Protein AF-A0A1M6SGR2-F1 (afdb_monomer_lite)

Radius of gyration: 16.55 Å; chains: 1; bounding box: 37×31×51 Å

pLDDT: mean 92.32, std 9.12, range [51.94, 98.75]

Structure (mmCIF, N/CA/C/O backbone):
data_AF-A0A1M6SGR2-F1
#
_entry.id   AF-A0A1M6SGR2-F1
#
loop_
_atom_site.group_PDB
_atom_site.id
_atom_site.type_symbol
_atom_site.label_atom_id
_atom_site.label_alt_id
_atom_site.label_comp_id
_atom_site.label_asym_id
_atom_site.label_entity_id
_atom_site.label_seq_id
_atom_site.pdbx_PDB_ins_code
_atom_site.Cartn_x
_atom_site.Cartn_y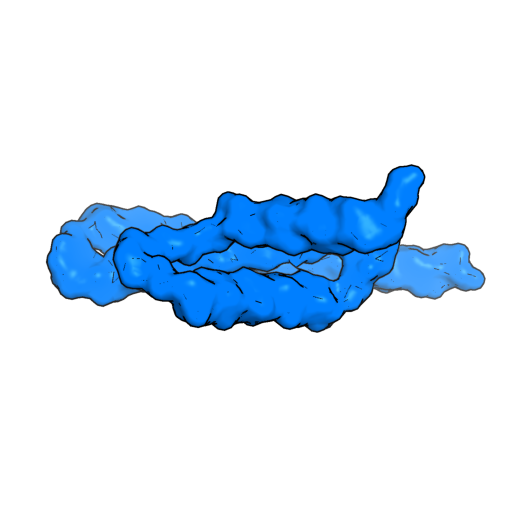
_atom_site.Cartn_z
_atom_site.occupancy
_atom_site.B_iso_or_equiv
_atom_site.auth_seq_id
_atom_site.auth_comp_id
_atom_site.auth_asym_id
_atom_site.auth_atom_id
_atom_site.pdbx_PDB_model_num
ATOM 1 N N . MET A 1 1 ? 22.097 -11.779 -11.465 1.00 61.62 1 MET A N 1
ATOM 2 C CA . MET A 1 1 ? 21.124 -11.894 -10.354 1.00 61.62 1 MET A CA 1
ATOM 3 C C . MET A 1 1 ? 19.925 -12.669 -10.888 1.00 61.62 1 MET A C 1
ATOM 5 O O . MET A 1 1 ? 19.512 -12.357 -11.994 1.00 61.62 1 MET A O 1
ATOM 9 N N . ASN A 1 2 ? 19.450 -13.715 -10.204 1.00 85.44 2 ASN A N 1
ATOM 10 C CA . ASN A 1 2 ? 18.372 -14.580 -10.715 1.00 85.44 2 ASN A CA 1
ATOM 11 C C . ASN A 1 2 ? 17.035 -13.809 -10.763 1.00 85.44 2 ASN A C 1
ATOM 13 O O . ASN A 1 2 ? 16.694 -13.125 -9.800 1.00 85.44 2 ASN A O 1
ATOM 17 N N . GLU A 1 3 ? 16.281 -13.931 -11.855 1.00 77.69 3 GLU A N 1
ATOM 18 C CA . GLU A 1 3 ? 14.952 -13.329 -12.039 1.00 77.69 3 GLU A CA 1
ATOM 19 C C . GLU A 1 3 ? 13.973 -13.733 -10.926 1.00 77.69 3 GLU A C 1
ATOM 21 O O . GLU A 1 3 ? 13.254 -12.890 -10.384 1.00 77.69 3 GLU A O 1
ATOM 26 N N . ALA A 1 4 ? 14.036 -14.992 -10.483 1.00 78.56 4 ALA A N 1
ATOM 27 C CA . ALA A 1 4 ? 13.261 -15.467 -9.342 1.00 78.56 4 ALA A CA 1
ATOM 28 C C . ALA A 1 4 ? 13.596 -14.687 -8.058 1.00 78.56 4 ALA A C 1
ATOM 30 O O . ALA A 1 4 ? 12.696 -14.299 -7.320 1.00 78.56 4 ALA A O 1
ATOM 31 N N . ALA A 1 5 ? 14.875 -14.373 -7.827 1.00 78.94 5 ALA A N 1
ATOM 32 C CA . ALA A 1 5 ? 15.306 -13.616 -6.652 1.00 78.94 5 ALA A CA 1
ATOM 33 C C . ALA A 1 5 ? 14.839 -12.150 -6.697 1.00 78.94 5 ALA A C 1
ATOM 35 O O . ALA A 1 5 ? 14.477 -11.592 -5.663 1.00 78.94 5 ALA A O 1
ATOM 36 N N . ILE A 1 6 ? 14.800 -11.535 -7.886 1.00 77.81 6 ILE A N 1
ATOM 37 C CA . ILE A 1 6 ? 14.248 -10.183 -8.081 1.00 77.81 6 ILE A CA 1
ATOM 38 C C . ILE A 1 6 ? 12.750 -10.173 -7.766 1.00 77.81 6 ILE A C 1
ATOM 40 O O . ILE A 1 6 ? 12.276 -9.301 -7.037 1.00 77.81 6 ILE A O 1
ATOM 44 N N . ARG A 1 7 ? 12.007 -11.167 -8.267 1.00 77.62 7 ARG A N 1
ATOM 45 C CA . ARG A 1 7 ? 10.568 -11.288 -8.013 1.00 77.62 7 ARG A CA 1
ATOM 46 C C . ARG A 1 7 ? 10.273 -11.496 -6.530 1.00 77.62 7 ARG A C 1
ATOM 48 O O . ARG A 1 7 ? 9.414 -10.805 -5.989 1.00 77.62 7 ARG A O 1
ATOM 55 N N . THR A 1 8 ? 11.009 -12.385 -5.865 1.00 83.50 8 THR A N 1
ATOM 56 C CA . THR A 1 8 ? 10.892 -12.607 -4.417 1.00 83.50 8 THR A CA 1
ATOM 57 C C . THR A 1 8 ? 11.183 -11.333 -3.630 1.00 83.50 8 THR A C 1
ATOM 59 O O . THR A 1 8 ? 10.438 -11.000 -2.714 1.00 83.50 8 THR A O 1
ATOM 62 N N . ARG A 1 9 ? 12.216 -10.575 -4.012 1.00 84.38 9 ARG A N 1
ATOM 63 C CA . ARG A 1 9 ? 12.549 -9.318 -3.336 1.00 84.38 9 ARG A CA 1
ATOM 64 C C . ARG A 1 9 ? 11.430 -8.281 -3.451 1.00 84.38 9 ARG A C 1
ATOM 66 O O . ARG A 1 9 ? 11.062 -7.701 -2.440 1.00 84.38 9 ARG A O 1
ATOM 73 N N . LYS A 1 10 ? 10.832 -8.121 -4.636 1.00 83.75 10 LYS A N 1
ATOM 74 C CA . LYS A 1 10 ? 9.676 -7.231 -4.848 1.00 83.75 10 LYS A CA 1
ATOM 75 C C . LYS A 1 10 ? 8.484 -7.602 -3.957 1.00 83.75 10 LYS A C 1
ATOM 77 O O . LYS A 1 10 ? 7.836 -6.728 -3.392 1.00 83.75 10 LYS A O 1
ATOM 82 N N . ILE A 1 11 ? 8.194 -8.899 -3.838 1.00 87.31 11 ILE A N 1
ATOM 83 C CA . ILE A 1 11 ? 7.110 -9.402 -2.981 1.00 87.31 11 ILE A CA 1
ATOM 84 C C . ILE A 1 11 ? 7.377 -9.049 -1.516 1.00 87.31 11 ILE A C 1
ATOM 86 O O . ILE A 1 11 ? 6.477 -8.556 -0.841 1.00 87.31 11 ILE A O 1
ATOM 90 N N . ASN A 1 12 ? 8.610 -9.250 -1.046 1.00 89.62 12 ASN A N 1
ATOM 91 C CA . ASN A 1 12 ? 8.994 -8.919 0.325 1.00 89.62 12 ASN A CA 1
ATOM 92 C C . ASN A 1 12 ? 8.888 -7.413 0.590 1.00 89.62 12 ASN A C 1
ATOM 94 O O . ASN A 1 12 ? 8.272 -7.018 1.572 1.00 89.62 12 ASN A O 1
ATOM 98 N N . GLU A 1 13 ? 9.402 -6.582 -0.321 1.00 89.69 13 GLU A N 1
ATOM 99 C CA . GLU A 1 13 ? 9.337 -5.119 -0.213 1.00 89.69 13 GLU A CA 1
ATOM 100 C C . GLU A 1 13 ? 7.888 -4.614 -0.129 1.00 89.69 13 GLU A C 1
ATOM 102 O O . GLU A 1 13 ? 7.592 -3.735 0.671 1.00 89.69 13 GLU A O 1
ATOM 107 N N . ILE A 1 14 ? 6.960 -5.183 -0.908 1.00 92.94 14 ILE A N 1
ATOM 108 C CA . ILE A 1 14 ? 5.531 -4.841 -0.812 1.00 92.94 14 ILE A CA 1
ATOM 109 C C . ILE A 1 14 ? 4.929 -5.365 0.496 1.00 92.94 14 ILE A C 1
ATOM 111 O O . ILE A 1 14 ? 4.171 -4.647 1.147 1.00 92.94 14 ILE A O 1
ATOM 115 N N . GLY A 1 15 ? 5.264 -6.594 0.895 1.00 92.31 15 GLY A N 1
ATOM 116 C CA . GLY A 1 15 ? 4.763 -7.215 2.120 1.00 92.31 15 GLY A CA 1
ATOM 117 C C . GLY A 1 15 ? 5.133 -6.441 3.387 1.00 92.31 15 GLY A C 1
ATOM 118 O O . GLY A 1 15 ? 4.288 -6.284 4.265 1.00 92.31 15 GLY A O 1
ATOM 119 N N . GLU A 1 16 ? 6.348 -5.892 3.452 1.00 91.75 16 GLU A N 1
ATOM 120 C CA . GLU A 1 16 ? 6.843 -5.068 4.567 1.00 91.75 16 GLU A CA 1
ATOM 121 C C . GLU A 1 16 ? 6.048 -3.765 4.771 1.00 91.75 16 GLU A C 1
ATOM 123 O O . GLU A 1 16 ? 6.068 -3.188 5.858 1.00 91.75 16 GLU A O 1
ATOM 128 N N . LEU A 1 17 ? 5.320 -3.302 3.750 1.00 91.50 17 LEU A N 1
ATOM 129 C CA . LEU A 1 17 ? 4.530 -2.066 3.796 1.00 91.50 17 LEU A CA 1
ATOM 130 C C . LEU A 1 17 ? 3.097 -2.297 4.292 1.00 91.50 17 LEU A C 1
ATOM 132 O O . LEU A 1 17 ? 2.375 -1.337 4.572 1.00 91.50 17 LEU A O 1
ATOM 136 N N . LEU A 1 18 ? 2.659 -3.554 4.380 1.00 93.19 18 LEU A N 1
ATOM 137 C CA . LEU A 1 18 ? 1.295 -3.895 4.756 1.00 93.19 18 LEU A CA 1
ATOM 138 C C . LEU A 1 18 ? 1.164 -3.976 6.271 1.00 93.19 18 LEU A C 1
ATOM 140 O O . LEU A 1 18 ? 1.894 -4.697 6.949 1.00 93.19 18 LEU A O 1
ATOM 144 N N . TRP A 1 19 ? 0.145 -3.310 6.809 1.00 92.19 19 TRP A N 1
ATOM 145 C CA . TRP A 1 19 ? -0.278 -3.616 8.165 1.00 92.19 19 TRP A CA 1
ATOM 146 C C . TRP A 1 19 ? -0.889 -5.023 8.216 1.00 92.19 19 TRP A C 1
ATOM 148 O O . TRP A 1 19 ? -1.878 -5.320 7.527 1.00 92.19 19 TRP A O 1
ATOM 158 N N . MET A 1 20 ? -0.312 -5.863 9.074 1.00 91.44 20 MET A N 1
ATOM 159 C CA . MET A 1 20 ? -0.805 -7.200 9.382 1.00 91.44 20 MET A CA 1
ATOM 160 C C . MET A 1 20 ? -1.443 -7.199 10.780 1.00 91.44 20 MET A C 1
ATOM 162 O O . MET A 1 20 ? -0.764 -6.864 11.753 1.00 91.44 20 MET A O 1
ATOM 166 N N . PRO A 1 21 ? -2.742 -7.534 10.901 1.00 88.12 21 PRO A N 1
ATOM 167 C CA . PRO A 1 21 ? -3.367 -7.772 12.192 1.00 88.12 21 PRO A CA 1
ATOM 168 C C . PRO A 1 21 ? -2.630 -8.844 12.991 1.00 88.12 21 PRO A C 1
ATOM 170 O O . PRO A 1 21 ? -2.200 -9.859 12.444 1.00 88.12 21 PRO A O 1
ATOM 173 N N . GLU A 1 22 ? -2.554 -8.639 14.301 1.00 89.25 22 GLU A N 1
ATOM 174 C CA . GLU A 1 22 ? -2.102 -9.674 15.222 1.00 89.25 22 GLU A CA 1
ATOM 175 C C . GLU A 1 22 ? -3.053 -10.879 15.172 1.00 89.25 22 GLU A C 1
ATOM 177 O O . GLU A 1 22 ? -4.273 -10.716 15.091 1.00 89.25 22 GLU A O 1
ATOM 182 N N . GLY A 1 23 ? -2.489 -12.088 15.190 1.00 90.44 23 GLY A N 1
ATOM 183 C CA . GLY A 1 23 ? -3.259 -13.332 15.132 1.00 90.44 23 GLY A CA 1
ATOM 184 C C . GLY A 1 23 ? -3.857 -13.658 13.761 1.00 90.44 23 GLY A C 1
ATOM 185 O O . GLY A 1 23 ? -4.638 -14.602 13.667 1.00 90.44 23 GLY A O 1
ATOM 186 N N . LEU A 1 24 ? -3.511 -12.910 12.706 1.00 92.19 24 LEU A N 1
ATOM 187 C CA . LEU A 1 24 ? -3.867 -13.292 11.342 1.00 92.19 24 LEU A CA 1
ATOM 188 C C . LEU A 1 24 ? -3.147 -14.596 10.972 1.00 92.19 24 LEU A C 1
ATOM 190 O O . LEU A 1 24 ? -1.936 -14.715 11.158 1.00 92.19 24 LEU A O 1
ATOM 194 N N . ASP A 1 25 ? -3.893 -15.569 10.460 1.00 94.81 25 ASP A N 1
ATOM 195 C CA . ASP A 1 25 ? -3.342 -16.844 10.020 1.00 94.81 25 ASP A CA 1
ATOM 196 C C . ASP A 1 25 ? -2.582 -16.718 8.689 1.00 94.81 25 ASP A C 1
ATOM 198 O O . ASP A 1 25 ? -2.624 -15.698 7.994 1.00 94.81 25 ASP A O 1
ATOM 202 N N . ASN A 1 26 ? -1.868 -17.783 8.318 1.00 92.88 26 ASN A N 1
ATOM 203 C CA . ASN A 1 26 ? -1.059 -17.799 7.098 1.00 92.88 26 ASN A CA 1
ATOM 204 C C . ASN A 1 26 ? -1.901 -17.544 5.838 1.00 92.88 26 ASN A C 1
ATOM 206 O O . ASN A 1 26 ? -1.439 -16.874 4.917 1.00 92.88 26 ASN A O 1
ATOM 210 N N . GLU A 1 27 ? -3.132 -18.057 5.787 1.00 94.31 27 GLU A N 1
ATOM 211 C CA . GLU A 1 27 ? -4.030 -17.841 4.653 1.00 94.31 27 GLU A CA 1
ATOM 212 C C . GLU A 1 27 ? -4.464 -16.375 4.560 1.00 94.31 27 GLU A C 1
ATOM 214 O O . GLU A 1 27 ? -4.337 -15.762 3.499 1.00 94.31 27 GLU A O 1
ATOM 219 N N . GLY A 1 28 ? -4.868 -15.763 5.673 1.00 93.38 28 GLY A N 1
ATOM 220 C CA . GLY A 1 28 ? -5.198 -14.346 5.733 1.00 93.38 28 GLY A CA 1
ATOM 221 C C . GLY A 1 28 ? -4.016 -13.450 5.360 1.00 93.38 28 GLY A C 1
ATOM 222 O O . GLY A 1 28 ? -4.193 -12.464 4.633 1.00 93.38 28 GLY A O 1
ATOM 223 N N . MET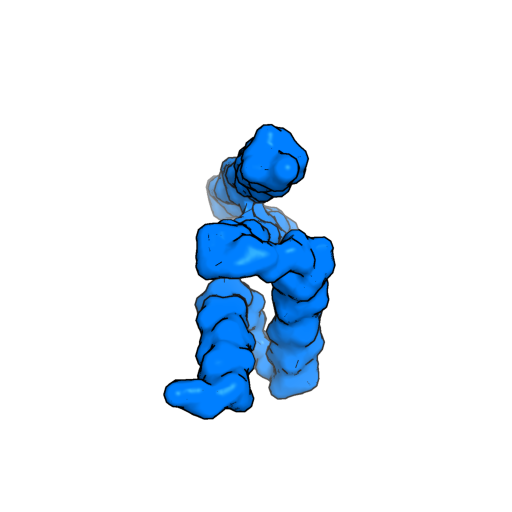 A 1 29 ? -2.804 -13.794 5.807 1.00 91.69 29 MET A N 1
ATOM 224 C CA . MET A 1 29 ? -1.574 -13.101 5.410 1.00 91.69 29 MET A CA 1
ATOM 225 C C . MET A 1 29 ? -1.336 -13.207 3.899 1.00 91.69 29 MET A C 1
ATOM 227 O O . MET A 1 29 ? -1.089 -12.189 3.246 1.00 91.69 29 MET A O 1
ATOM 231 N N . HIS A 1 30 ? -1.463 -14.409 3.327 1.00 92.38 30 HIS A N 1
ATOM 232 C CA . HIS A 1 30 ? -1.319 -14.626 1.888 1.00 92.38 30 HIS A CA 1
ATOM 233 C C . HIS A 1 30 ? -2.359 -13.848 1.081 1.00 92.38 30 HIS A C 1
ATOM 235 O O . HIS A 1 30 ? -1.992 -13.182 0.117 1.00 92.38 30 HIS A O 1
ATOM 241 N N . VAL A 1 31 ? -3.631 -13.858 1.488 1.00 93.88 31 VAL A N 1
ATOM 242 C CA . VAL A 1 31 ? -4.692 -13.099 0.809 1.00 93.88 31 VAL A CA 1
ATOM 243 C C . VAL A 1 31 ? -4.367 -11.607 0.799 1.00 93.88 31 VAL A C 1
ATOM 245 O O . VAL A 1 31 ? -4.483 -10.960 -0.241 1.00 93.88 31 VAL A O 1
ATOM 248 N N . ARG A 1 32 ? -3.913 -11.039 1.923 1.00 93.31 32 ARG A N 1
ATOM 249 C CA . ARG A 1 32 ? -3.517 -9.621 1.976 1.00 93.31 32 ARG A CA 1
ATOM 250 C C . ARG A 1 32 ? -2.361 -9.304 1.035 1.00 93.31 32 ARG A C 1
ATOM 252 O O . ARG A 1 32 ? -2.426 -8.294 0.336 1.00 93.31 32 ARG A O 1
ATOM 259 N N . LEU A 1 33 ? -1.341 -10.160 1.010 1.00 93.94 33 LEU A N 1
ATOM 260 C CA . LEU A 1 33 ? -0.175 -9.995 0.147 1.00 93.94 33 LEU A CA 1
ATOM 261 C C . LEU A 1 33 ? -0.547 -10.093 -1.337 1.00 93.94 33 LEU A C 1
ATOM 263 O O . LEU A 1 33 ? -0.152 -9.232 -2.117 1.00 93.94 33 LEU A O 1
ATOM 267 N N . VAL A 1 34 ? -1.352 -11.090 -1.717 1.00 94.62 34 VAL A N 1
ATOM 268 C CA . VAL A 1 34 ? -1.843 -11.258 -3.093 1.00 94.62 34 VAL A CA 1
ATOM 269 C C . VAL A 1 34 ? -2.618 -10.024 -3.537 1.00 94.62 34 VAL A C 1
ATOM 271 O O . VAL A 1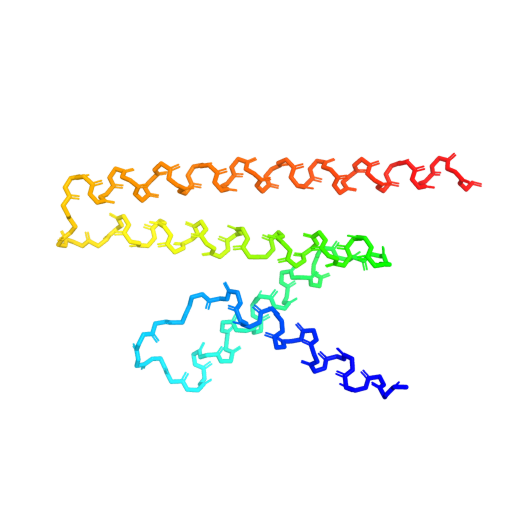 34 ? -2.331 -9.486 -4.594 1.00 94.62 34 VAL A O 1
ATOM 274 N N . ARG A 1 35 ? -3.511 -9.484 -2.701 1.00 95.81 35 ARG A N 1
ATOM 275 C CA . ARG A 1 35 ? -4.279 -8.278 -3.056 1.00 95.81 35 ARG A CA 1
ATOM 276 C C . ARG A 1 35 ? -3.399 -7.038 -3.237 1.00 95.81 35 ARG A C 1
ATOM 278 O O . ARG A 1 35 ? -3.705 -6.193 -4.076 1.00 95.81 35 ARG A O 1
ATOM 285 N N . ALA A 1 36 ? -2.307 -6.931 -2.483 1.00 96.44 36 ALA A N 1
ATOM 286 C CA . ALA A 1 36 ? -1.348 -5.842 -2.645 1.00 96.44 36 ALA A CA 1
ATOM 287 C C . ALA A 1 36 ? -0.532 -5.989 -3.936 1.00 96.44 36 ALA A C 1
ATOM 289 O O . ALA A 1 36 ? -0.253 -4.994 -4.607 1.00 96.44 36 ALA A O 1
ATOM 290 N N . LEU A 1 37 ? -0.184 -7.226 -4.301 1.00 95.44 37 LEU A N 1
ATOM 291 C CA . LEU A 1 37 ? 0.461 -7.544 -5.572 1.00 95.44 37 LEU A CA 1
ATOM 292 C C . LEU A 1 37 ? -0.480 -7.302 -6.754 1.00 95.44 37 LEU A C 1
ATOM 294 O O . LEU A 1 37 ? -0.050 -6.672 -7.711 1.00 95.44 37 LEU A O 1
ATOM 298 N N . ASP A 1 38 ? -1.753 -7.692 -6.660 1.00 96.31 38 ASP A N 1
ATOM 299 C CA . ASP A 1 38 ? -2.770 -7.400 -7.678 1.00 96.31 38 ASP A CA 1
ATOM 300 C C . ASP A 1 38 ? -2.873 -5.888 -7.917 1.00 96.31 38 ASP A C 1
ATOM 302 O O . ASP A 1 38 ? -2.900 -5.434 -9.059 1.00 96.31 38 ASP A O 1
ATOM 306 N N . LEU A 1 39 ? -2.883 -5.086 -6.842 1.00 96.69 39 LEU A N 1
ATOM 307 C CA . LEU A 1 39 ? -2.882 -3.628 -6.957 1.00 96.69 39 LEU A CA 1
ATOM 308 C C . LEU A 1 39 ? -1.611 -3.131 -7.658 1.00 96.69 39 LEU A C 1
ATOM 310 O O . LEU A 1 39 ? -1.711 -2.342 -8.594 1.00 96.69 39 LEU A O 1
ATOM 314 N N . TYR A 1 40 ? -0.432 -3.606 -7.250 1.00 96.56 40 TYR A N 1
ATOM 315 C CA . TYR A 1 40 ? 0.832 -3.255 -7.902 1.00 96.56 40 TYR A CA 1
ATOM 316 C C . TYR A 1 40 ? 0.824 -3.596 -9.399 1.00 96.56 40 TYR A C 1
ATOM 318 O O . TYR A 1 40 ? 1.227 -2.777 -10.221 1.00 96.56 40 TYR A O 1
ATOM 326 N N . GLU A 1 41 ? 0.370 -4.797 -9.758 1.00 95.62 41 GLU A N 1
ATOM 327 C CA . GLU A 1 41 ? 0.323 -5.274 -11.141 1.00 95.62 41 GLU A CA 1
ATOM 328 C C . GLU A 1 41 ? -0.707 -4.502 -11.969 1.00 95.62 41 GLU A C 1
ATOM 330 O O . GLU A 1 41 ? -0.409 -4.137 -13.103 1.00 95.62 41 GLU A O 1
ATOM 335 N N . SER A 1 42 ? -1.853 -4.137 -11.385 1.00 96.69 42 SER A N 1
ATOM 336 C CA . SER A 1 42 ? -2.875 -3.313 -12.050 1.00 96.69 42 SER A CA 1
ATOM 337 C C . SER A 1 42 ? -2.417 -1.887 -12.372 1.00 96.69 42 SER A C 1
ATOM 339 O O . SER A 1 42 ? -3.010 -1.224 -13.220 1.00 96.69 42 SER A O 1
ATOM 341 N N . LEU A 1 43 ? -1.364 -1.400 -11.704 1.00 96.25 43 LEU A N 1
ATOM 342 C CA . LEU A 1 43 ? -0.741 -0.120 -12.038 1.00 96.25 43 LEU A CA 1
ATOM 343 C C . LEU A 1 43 ? 0.150 -0.222 -13.283 1.00 96.25 43 LEU A C 1
ATOM 345 O O . LEU A 1 43 ? 0.547 0.817 -13.804 1.00 96.25 43 LEU A O 1
ATOM 349 N N . GLU A 1 44 ? 0.463 -1.431 -13.758 1.00 95.62 44 GLU A N 1
ATOM 350 C CA . GLU A 1 44 ? 1.289 -1.714 -14.941 1.00 95.62 44 GLU A CA 1
ATOM 351 C C . GLU A 1 44 ? 2.610 -0.915 -14.988 1.00 95.62 44 GLU A C 1
ATOM 353 O O . GLU A 1 44 ? 2.898 -0.240 -15.979 1.00 95.62 44 GLU A O 1
ATOM 358 N N . PRO A 1 45 ? 3.422 -0.902 -13.913 1.00 94.38 45 PRO A N 1
ATOM 359 C CA . PRO A 1 45 ? 4.611 -0.060 -13.868 1.00 94.38 45 PRO A CA 1
ATOM 360 C C . PRO A 1 45 ? 5.640 -0.452 -14.938 1.00 94.38 45 PRO A C 1
ATOM 362 O O . PRO A 1 45 ? 6.083 -1.600 -15.003 1.00 94.38 45 PRO A O 1
ATOM 365 N N . SER A 1 46 ? 6.083 0.530 -15.728 1.00 92.94 46 SER A N 1
ATOM 366 C CA . SER A 1 46 ? 7.136 0.370 -16.735 1.00 92.94 46 SER A CA 1
ATOM 367 C C . SER A 1 46 ? 8.461 0.993 -16.284 1.00 92.94 46 SER A C 1
ATOM 369 O O . SER A 1 46 ? 8.588 2.205 -16.086 1.00 92.94 46 SER A O 1
ATOM 371 N N . GLY A 1 47 ? 9.483 0.149 -16.131 1.00 90.56 47 GLY A N 1
ATOM 372 C CA . GLY A 1 47 ? 10.821 0.565 -15.710 1.00 90.56 47 GLY A CA 1
ATOM 373 C C . GLY A 1 47 ? 10.935 0.914 -14.220 1.00 90.56 47 GLY A C 1
ATOM 374 O O . GLY A 1 47 ? 9.987 0.825 -13.443 1.00 90.56 47 GLY A O 1
ATOM 375 N N . GLY A 1 48 ? 12.143 1.302 -13.799 1.00 90.25 48 GLY A N 1
ATOM 376 C CA . GLY A 1 48 ? 12.461 1.480 -12.376 1.00 90.25 48 GLY A CA 1
ATOM 377 C C . GLY A 1 48 ? 11.687 2.611 -11.689 1.00 90.25 48 GLY A C 1
ATOM 378 O O . GLY A 1 48 ? 11.261 2.451 -10.549 1.00 90.25 48 GLY A O 1
ATOM 379 N N . ALA A 1 49 ? 11.471 3.740 -12.372 1.00 92.50 49 ALA A N 1
ATOM 380 C CA . ALA A 1 49 ? 10.784 4.895 -11.790 1.00 92.50 49 ALA A CA 1
ATOM 381 C C . ALA A 1 49 ? 9.301 4.612 -11.510 1.00 92.50 49 ALA A C 1
ATOM 383 O O . ALA A 1 49 ? 8.831 4.866 -10.401 1.00 92.50 49 ALA A O 1
ATOM 384 N N . GLU A 1 50 ? 8.580 4.040 -12.481 1.00 95.44 50 GLU A N 1
ATOM 385 C CA . GLU A 1 50 ? 7.188 3.632 -12.265 1.00 95.44 50 GLU A CA 1
ATOM 386 C C . GLU A 1 50 ? 7.100 2.482 -11.263 1.00 95.44 50 GLU A C 1
ATOM 388 O O . GLU A 1 50 ? 6.194 2.479 -10.438 1.00 95.44 50 GLU A O 1
ATOM 393 N N . GLY A 1 51 ? 8.071 1.559 -11.259 1.00 93.69 51 GLY A N 1
ATOM 394 C CA . GLY A 1 51 ? 8.146 0.491 -10.263 1.00 93.69 51 GLY A CA 1
ATOM 395 C C . GLY A 1 51 ? 8.219 1.022 -8.829 1.00 93.69 51 GLY A C 1
ATOM 396 O O . GLY A 1 51 ? 7.464 0.568 -7.974 1.00 93.69 51 GLY A O 1
ATOM 397 N N . MET A 1 52 ? 9.072 2.019 -8.572 1.00 93.94 52 MET A N 1
ATOM 398 C CA . MET A 1 52 ? 9.162 2.669 -7.257 1.00 93.94 52 MET A CA 1
ATOM 399 C C . MET A 1 52 ? 7.881 3.427 -6.897 1.00 93.94 52 MET A C 1
ATOM 401 O O . MET A 1 52 ? 7.407 3.328 -5.764 1.00 93.94 52 MET A O 1
ATOM 405 N N . LEU A 1 53 ? 7.308 4.172 -7.849 1.00 96.69 53 LEU A N 1
ATOM 406 C CA . LEU A 1 53 ? 6.072 4.920 -7.620 1.00 96.69 53 LEU A CA 1
ATOM 407 C C . LEU A 1 53 ? 4.897 3.978 -7.319 1.00 96.69 53 LEU A C 1
ATOM 409 O O . LEU A 1 53 ? 4.150 4.231 -6.378 1.00 96.69 53 LEU A O 1
ATOM 413 N N . ALA A 1 54 ? 4.773 2.865 -8.043 1.00 96.94 54 ALA A N 1
ATOM 414 C CA . ALA A 1 54 ? 3.736 1.865 -7.815 1.00 96.94 54 ALA A CA 1
ATOM 415 C C . ALA A 1 54 ? 3.841 1.236 -6.416 1.00 96.94 54 ALA A C 1
ATOM 417 O O . ALA A 1 54 ? 2.837 1.149 -5.711 1.00 96.94 54 ALA A O 1
ATOM 418 N N . THR A 1 55 ? 5.050 0.892 -5.954 1.00 96.25 55 THR A N 1
ATOM 419 C CA . THR A 1 55 ? 5.263 0.410 -4.576 1.00 96.25 55 THR A CA 1
ATOM 420 C C . THR A 1 55 ? 4.806 1.446 -3.541 1.00 96.25 55 THR A C 1
ATOM 422 O O . THR A 1 55 ? 4.110 1.109 -2.582 1.00 96.25 55 THR A O 1
ATOM 425 N N . GLN A 1 56 ? 5.128 2.727 -3.749 1.00 96.38 56 GLN A N 1
ATOM 426 C CA . GLN A 1 56 ? 4.687 3.808 -2.860 1.00 96.38 56 GLN A CA 1
ATOM 427 C C . GLN A 1 56 ? 3.167 4.020 -2.890 1.00 96.38 56 GLN A C 1
ATOM 429 O O . GLN A 1 56 ? 2.577 4.319 -1.850 1.00 96.38 56 GLN A O 1
ATOM 434 N N . MET A 1 57 ? 2.524 3.862 -4.048 1.00 98.31 57 MET A N 1
ATOM 435 C CA . MET A 1 57 ? 1.068 3.956 -4.195 1.00 98.31 57 MET A CA 1
ATOM 436 C C . MET A 1 57 ? 0.357 2.835 -3.432 1.00 98.31 57 MET A C 1
ATOM 438 O O . MET A 1 57 ? -0.590 3.115 -2.696 1.00 98.31 57 MET A O 1
ATOM 442 N N . VAL A 1 58 ? 0.852 1.595 -3.529 1.00 97.69 58 VAL A N 1
ATOM 443 C CA . VAL A 1 58 ? 0.351 0.456 -2.739 1.00 97.69 58 VAL A CA 1
ATOM 444 C C . VAL A 1 58 ? 0.473 0.751 -1.244 1.00 97.69 58 VAL A C 1
ATOM 446 O O . VAL A 1 58 ? -0.521 0.688 -0.523 1.00 97.69 58 VAL A O 1
ATOM 449 N N . ALA A 1 59 ? 1.652 1.170 -0.775 1.00 97.12 59 ALA A N 1
ATOM 450 C CA . ALA A 1 59 ? 1.858 1.516 0.633 1.00 97.12 59 ALA A CA 1
ATOM 451 C C . ALA A 1 59 ? 0.918 2.633 1.109 1.00 97.12 59 ALA A C 1
ATOM 453 O O . ALA A 1 59 ? 0.314 2.540 2.177 1.00 97.12 59 ALA A O 1
ATOM 454 N N . THR A 1 60 ? 0.751 3.674 0.291 1.00 98.31 60 THR A N 1
ATOM 455 C CA . THR A 1 60 ? -0.122 4.816 0.593 1.00 98.31 60 THR A CA 1
ATOM 456 C C . THR A 1 60 ? -1.579 4.371 0.729 1.00 98.31 60 THR A C 1
ATOM 458 O O . THR A 1 60 ? -2.259 4.779 1.673 1.00 98.31 60 THR A O 1
ATOM 461 N N . HIS A 1 61 ? -2.049 3.500 -0.170 1.00 97.94 61 HIS A N 1
ATOM 462 C CA . HIS A 1 61 ? -3.399 2.945 -0.122 1.00 97.94 61 HIS A CA 1
ATOM 463 C C . HIS A 1 61 ? -3.643 2.142 1.161 1.00 97.94 61 HIS A C 1
ATOM 465 O O . HIS A 1 61 ? -4.587 2.427 1.901 1.00 97.94 61 HIS A O 1
ATOM 471 N N . TYR A 1 62 ? -2.772 1.178 1.464 1.00 97.06 62 TYR A N 1
ATOM 472 C CA . TYR A 1 62 ? -2.937 0.316 2.635 1.00 97.06 62 TYR A CA 1
ATOM 473 C C . TYR A 1 62 ? -2.779 1.078 3.955 1.00 97.06 62 TYR A C 1
ATOM 475 O O . TYR A 1 62 ? -3.526 0.824 4.901 1.00 97.06 62 TYR A O 1
ATOM 483 N N . ALA A 1 63 ? -1.882 2.066 4.017 1.00 97.44 63 ALA A N 1
ATOM 484 C CA . ALA A 1 63 ? -1.773 2.953 5.171 1.00 97.44 63 ALA A CA 1
ATOM 485 C C . ALA A 1 63 ? -3.061 3.769 5.380 1.00 97.44 63 ALA A C 1
ATOM 487 O O . ALA A 1 63 ? -3.549 3.873 6.506 1.00 97.44 63 ALA A O 1
ATOM 488 N N . ALA A 1 64 ? -3.664 4.294 4.305 1.00 98.38 64 ALA A N 1
ATOM 489 C CA . ALA A 1 64 ? -4.939 5.004 4.393 1.00 98.38 64 ALA A CA 1
ATOM 490 C C . ALA A 1 64 ? -6.067 4.086 4.893 1.00 98.38 64 ALA A C 1
ATOM 492 O O . ALA A 1 64 ? -6.828 4.478 5.780 1.00 98.38 64 ALA A O 1
ATOM 493 N N . GLN A 1 65 ? -6.152 2.856 4.374 1.00 97.38 65 GLN A N 1
ATOM 494 C CA . GLN A 1 65 ? -7.127 1.862 4.830 1.00 97.38 65 GLN A CA 1
ATOM 495 C C . GLN A 1 65 ? -6.941 1.507 6.308 1.00 97.38 65 GLN A C 1
ATOM 497 O O . GLN A 1 65 ? -7.928 1.397 7.035 1.00 97.38 65 GLN A O 1
ATOM 502 N N . GLU A 1 66 ? -5.701 1.378 6.779 1.00 97.06 66 GLU A N 1
ATOM 503 C CA . GLU A 1 66 ? -5.429 1.115 8.192 1.00 97.06 66 GLU A CA 1
ATOM 504 C C . GLU A 1 66 ? -5.834 2.297 9.080 1.00 97.06 66 GLU A C 1
ATOM 506 O O . GLU A 1 66 ? -6.447 2.103 10.132 1.00 97.06 66 GLU A O 1
ATOM 511 N N . CYS A 1 67 ? -5.583 3.534 8.646 1.00 98.19 67 CYS A N 1
ATOM 512 C CA . CYS A 1 67 ? -6.085 4.719 9.336 1.00 98.19 67 CYS A CA 1
ATOM 513 C C . CYS A 1 67 ? -7.624 4.722 9.415 1.00 98.19 67 CYS A C 1
ATOM 515 O O . CYS A 1 67 ? -8.187 4.939 10.489 1.00 98.19 67 CYS A O 1
ATOM 517 N N . LEU A 1 68 ? -8.320 4.413 8.317 1.00 98.38 68 LEU A N 1
ATOM 518 C CA . LEU A 1 68 ? -9.784 4.303 8.308 1.00 98.38 68 LEU A CA 1
ATOM 519 C C . LEU A 1 68 ? -10.278 3.198 9.253 1.00 98.38 68 LEU A C 1
ATOM 521 O O . LEU A 1 68 ? -11.205 3.420 10.035 1.00 98.38 68 LEU A O 1
ATOM 525 N N . ARG A 1 69 ? -9.623 2.032 9.253 1.00 96.44 69 ARG A N 1
ATOM 526 C CA . ARG A 1 69 ? -9.946 0.921 10.157 1.00 96.44 69 ARG A CA 1
ATOM 527 C C . ARG A 1 69 ? -9.781 1.319 11.626 1.00 96.44 69 ARG A C 1
ATOM 529 O O . ARG A 1 69 ? -10.662 1.037 12.435 1.00 96.44 69 ARG A O 1
ATOM 536 N N . ARG A 1 70 ? -8.687 2.006 11.980 1.00 96.62 70 ARG A N 1
ATOM 537 C CA . ARG A 1 70 ? -8.438 2.508 13.346 1.00 96.62 70 ARG A CA 1
ATOM 538 C C . ARG A 1 70 ? -9.470 3.539 13.793 1.00 96.62 70 ARG A C 1
ATOM 540 O O . ARG A 1 70 ? -9.854 3.538 14.963 1.00 96.62 70 ARG A O 1
ATOM 547 N N . ALA A 1 71 ? -9.935 4.391 12.879 1.00 98.06 71 ALA A N 1
ATOM 548 C CA . ALA A 1 71 ? -10.996 5.357 13.155 1.00 98.06 71 ALA A CA 1
ATOM 549 C C . ALA A 1 71 ? -12.346 4.679 13.459 1.00 98.06 71 ALA A C 1
ATOM 551 O O . ALA A 1 71 ? -13.126 5.196 14.265 1.00 98.06 71 ALA A O 1
ATOM 552 N N . ALA A 1 72 ? -12.601 3.523 12.838 1.00 97.69 72 ALA A N 1
ATOM 553 C CA . ALA A 1 72 ? -13.834 2.748 12.971 1.00 97.69 72 ALA A CA 1
ATOM 554 C C . ALA A 1 72 ? -13.897 1.854 14.226 1.00 97.69 72 ALA A C 1
ATOM 556 O O . ALA A 1 72 ? -14.938 1.252 14.488 1.00 97.69 72 ALA A O 1
ATOM 557 N N . LEU A 1 73 ? -12.823 1.760 15.022 1.00 96.88 73 LEU A N 1
ATOM 558 C CA . LEU A 1 73 ? -12.844 1.003 16.278 1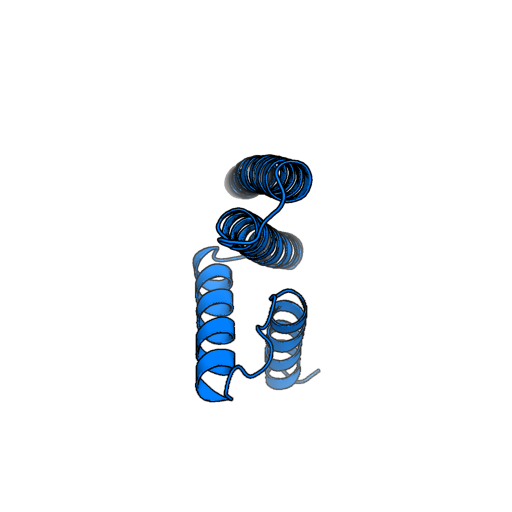.00 96.88 73 LEU A CA 1
ATOM 559 C C . LEU A 1 73 ? -13.894 1.581 17.244 1.00 96.88 73 LEU A C 1
ATOM 561 O O . LEU A 1 73 ? -13.979 2.798 17.436 1.00 96.88 73 LEU A O 1
ATOM 565 N N . GLN A 1 74 ? -14.681 0.698 17.868 1.00 95.81 74 GLN A N 1
ATOM 566 C CA . GLN A 1 74 ? -15.763 1.096 18.779 1.00 95.81 74 GLN A CA 1
ATOM 567 C C . GLN A 1 74 ? -15.227 1.830 20.015 1.00 95.81 74 GLN A C 1
ATOM 569 O O . GLN A 1 74 ? -15.769 2.861 20.391 1.00 95.81 74 GLN A O 1
ATOM 574 N N . GLN A 1 75 ? -14.117 1.343 20.578 1.00 95.56 75 GLN A N 1
ATOM 575 C CA . GLN A 1 75 ? -13.477 1.894 21.781 1.00 95.56 75 GLN A CA 1
ATOM 576 C C . GLN A 1 75 ? -12.489 3.036 21.486 1.00 95.56 75 GLN A C 1
ATOM 578 O O . GLN A 1 75 ? -11.605 3.324 22.289 1.00 95.56 75 GLN A O 1
ATOM 583 N N . GLN A 1 76 ? -12.579 3.659 20.308 1.00 97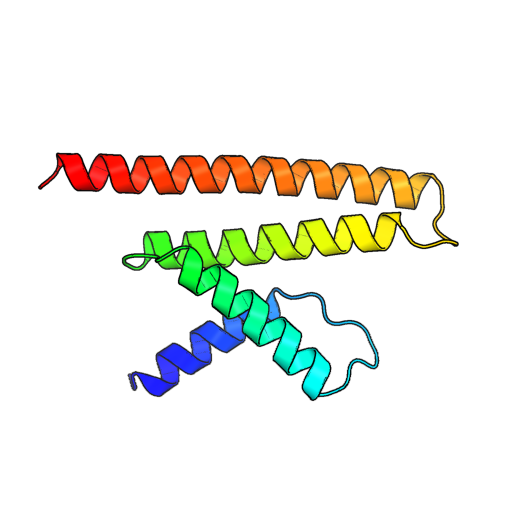.06 76 GLN A N 1
ATOM 584 C CA . GLN A 1 76 ? -11.667 4.731 19.922 1.00 97.06 76 GLN A CA 1
ATOM 585 C C . GLN A 1 76 ? -12.016 6.041 20.637 1.00 97.06 76 GLN A C 1
ATOM 587 O O . GLN A 1 76 ? -13.185 6.428 20.691 1.00 97.06 76 GLN A O 1
ATOM 592 N N . THR A 1 77 ? -11.001 6.761 21.120 1.00 98.12 77 THR A N 1
ATOM 593 C CA . THR A 1 77 ? -11.198 8.107 21.675 1.00 98.12 77 THR A CA 1
ATOM 594 C C . THR A 1 77 ? -11.563 9.099 20.571 1.00 98.12 77 THR A C 1
ATOM 596 O O . THR A 1 77 ? -11.319 8.861 19.384 1.00 98.12 77 THR A O 1
ATOM 599 N N . PHE A 1 78 ? -12.134 10.245 20.940 1.00 97.56 78 PHE A N 1
ATOM 600 C CA . PHE A 1 78 ? -12.439 11.293 19.968 1.00 97.56 78 PHE A CA 1
ATOM 601 C C . PHE A 1 78 ? -11.173 11.760 19.230 1.00 97.56 78 PHE A C 1
ATOM 603 O O . PHE A 1 78 ? -11.147 11.815 17.999 1.00 97.56 78 PHE A O 1
ATOM 610 N N . GLU A 1 79 ? -10.098 12.014 19.973 1.00 98.25 79 GLU A N 1
ATOM 611 C CA . GLU A 1 79 ? -8.796 12.449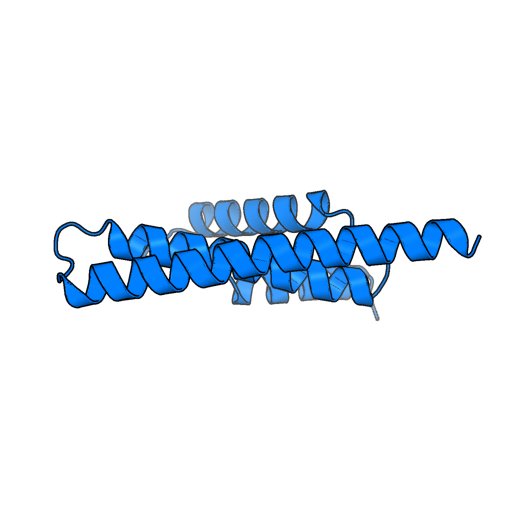 19.471 1.00 98.25 79 GLU A CA 1
ATOM 612 C C . GLU A 1 79 ? -8.172 11.391 18.558 1.00 98.25 79 GLU A C 1
ATOM 614 O O . GLU A 1 79 ? -7.691 11.716 17.471 1.00 98.25 79 GLU A O 1
ATOM 619 N N . GLY A 1 80 ? -8.231 10.115 18.955 1.00 98.06 80 GLY A N 1
ATOM 620 C CA . GLY A 1 80 ? -7.708 9.006 18.161 1.00 98.06 80 GLY A CA 1
ATOM 621 C C . GLY A 1 80 ? -8.473 8.818 16.851 1.00 98.06 80 GLY A C 1
ATOM 622 O O . GLY A 1 80 ? -7.863 8.606 15.796 1.00 98.06 80 GLY A O 1
ATOM 623 N N . ARG A 1 81 ? -9.805 8.967 16.883 1.00 98.38 81 ARG A N 1
ATOM 624 C CA . ARG A 1 81 ? -10.655 8.921 15.685 1.00 98.38 81 ARG A CA 1
ATOM 625 C C . ARG A 1 81 ? -10.344 10.088 14.756 1.00 98.38 81 ARG A C 1
ATOM 627 O O . ARG A 1 81 ? -10.112 9.862 13.570 1.00 98.38 81 ARG A O 1
ATOM 634 N N . LYS A 1 82 ? -10.287 11.311 15.289 1.00 98.50 82 LYS A N 1
ATOM 635 C CA . LYS A 1 82 ? -9.955 12.521 14.527 1.00 98.50 82 LYS A CA 1
ATOM 636 C C . LYS A 1 82 ? -8.591 12.396 13.850 1.00 98.50 82 LYS A C 1
ATOM 638 O O . LYS A 1 82 ? -8.508 12.552 12.635 1.00 98.50 82 LYS A O 1
ATOM 643 N N . MET A 1 83 ? -7.549 12.039 14.603 1.00 98.50 83 MET A N 1
ATOM 644 C CA . MET A 1 83 ? -6.196 11.870 14.068 1.00 98.50 83 MET A CA 1
ATOM 645 C C . MET A 1 83 ? -6.164 10.829 12.944 1.00 98.50 83 MET A C 1
ATOM 647 O O . MET A 1 83 ? -5.575 11.068 11.892 1.00 98.50 83 MET A O 1
ATOM 651 N N . SER A 1 84 ? -6.824 9.687 13.139 1.00 98.44 84 SER A N 1
ATOM 652 C CA . SER A 1 84 ? -6.858 8.620 12.136 1.00 98.44 84 SER A CA 1
ATOM 653 C C . SER A 1 84 ? -7.562 9.066 10.847 1.00 98.44 84 SER A C 1
ATOM 655 O O . SER A 1 84 ? -7.045 8.833 9.756 1.00 98.44 84 SER A O 1
ATOM 657 N N . LEU A 1 85 ? -8.694 9.771 10.948 1.00 98.69 85 LEU A N 1
ATOM 658 C CA . LEU A 1 85 ? -9.403 10.313 9.781 1.00 98.69 85 LEU A CA 1
ATOM 659 C C . LEU A 1 85 ? -8.586 11.388 9.048 1.00 98.69 85 LEU A C 1
ATOM 661 O O . LEU A 1 85 ? -8.550 11.397 7.818 1.00 98.69 85 LEU A O 1
ATOM 665 N N . GLU A 1 86 ? -7.889 12.261 9.777 1.00 98.69 86 GLU A N 1
ATOM 666 C CA . GLU A 1 86 ? -7.020 13.284 9.185 1.00 98.69 86 GLU A CA 1
ATOM 667 C C . GLU A 1 86 ? -5.839 12.669 8.421 1.00 98.69 86 GLU A C 1
ATOM 669 O O . GLU A 1 86 ? -5.539 13.099 7.303 1.00 98.69 86 GLU A O 1
ATOM 674 N N . GLN A 1 87 ? -5.184 11.642 8.977 1.00 98.62 87 GLN A N 1
ATOM 675 C CA . GLN A 1 87 ? -4.102 10.940 8.278 1.00 98.62 87 GLN A CA 1
ATOM 676 C C . GLN A 1 87 ? -4.620 10.177 7.055 1.00 98.62 87 GLN A C 1
ATOM 678 O O . GLN A 1 87 ? -4.024 10.280 5.982 1.00 98.62 87 GLN A O 1
ATOM 683 N N . ALA A 1 88 ? -5.764 9.490 7.174 1.00 98.69 88 ALA A N 1
ATOM 684 C CA . ALA A 1 88 ? -6.407 8.834 6.037 1.00 98.69 88 ALA A CA 1
ATOM 685 C C . ALA A 1 88 ? -6.685 9.829 4.902 1.00 98.69 88 ALA A C 1
ATOM 687 O O . ALA A 1 88 ? -6.349 9.560 3.750 1.00 98.69 88 ALA A O 1
ATOM 688 N N . HIS A 1 89 ? -7.238 11.005 5.218 1.00 98.69 89 HIS A N 1
ATOM 689 C CA . HIS A 1 89 ? -7.502 12.050 4.230 1.00 98.69 89 HIS A CA 1
ATOM 690 C C . HIS A 1 89 ? -6.224 12.508 3.512 1.00 98.69 89 HIS A C 1
ATOM 692 O O . HIS A 1 89 ? -6.202 12.589 2.283 1.00 98.69 89 HIS A O 1
ATOM 698 N N . ARG A 1 90 ? -5.138 12.755 4.257 1.00 98.75 90 ARG A N 1
ATOM 699 C CA . ARG A 1 90 ? -3.843 13.158 3.680 1.00 98.75 90 ARG A CA 1
ATOM 700 C C . ARG A 1 90 ? -3.268 12.092 2.750 1.00 98.75 90 ARG A C 1
ATOM 702 O O . ARG A 1 90 ? -2.795 12.434 1.669 1.00 98.75 90 ARG A O 1
ATOM 709 N N . LEU A 1 91 ? -3.329 10.823 3.147 1.00 98.75 91 LEU A N 1
ATOM 710 C CA . LEU A 1 91 ? -2.827 9.702 2.350 1.00 98.75 91 LEU A CA 1
ATOM 711 C C . LEU A 1 91 ? -3.673 9.474 1.091 1.00 98.75 91 LEU A C 1
ATOM 713 O O . LEU A 1 91 ? -3.119 9.312 0.011 1.00 98.75 91 LEU A O 1
ATOM 717 N N . MET A 1 92 ? -5.003 9.558 1.180 1.00 98.62 92 MET A N 1
ATOM 718 C CA . MET A 1 92 ? -5.870 9.479 -0.004 1.00 98.62 92 MET A CA 1
ATOM 719 C C . MET A 1 92 ? -5.628 10.648 -0.971 1.00 98.62 92 MET A C 1
ATOM 721 O O . MET A 1 92 ? -5.572 10.450 -2.184 1.00 98.62 92 MET A O 1
ATOM 725 N N . ALA A 1 93 ? -5.410 11.862 -0.455 1.00 98.75 93 ALA A N 1
ATOM 726 C CA . ALA A 1 93 ? -5.031 13.006 -1.282 1.00 98.75 93 ALA A CA 1
ATOM 727 C C . ALA A 1 93 ? -3.645 12.824 -1.929 1.00 98.75 93 ALA A C 1
ATOM 729 O O . ALA A 1 93 ? -3.446 13.215 -3.080 1.00 98.75 93 ALA A O 1
ATOM 730 N N . LEU A 1 94 ? -2.684 12.224 -1.216 1.00 98.69 94 LEU A N 1
ATOM 731 C CA . LEU A 1 94 ? -1.381 11.853 -1.771 1.00 98.69 94 LEU A CA 1
ATOM 732 C C . LEU A 1 94 ? -1.525 10.810 -2.886 1.00 98.69 94 LEU A C 1
ATOM 734 O O . LEU A 1 94 ? -0.918 10.988 -3.938 1.00 98.69 94 LEU A O 1
ATOM 738 N N . TYR A 1 95 ? -2.363 9.790 -2.698 1.00 98.56 95 TYR A N 1
ATOM 739 C CA . TYR A 1 95 ? -2.622 8.762 -3.707 1.00 98.56 95 TYR A CA 1
ATOM 740 C C . TYR A 1 95 ? -3.127 9.370 -5.022 1.00 98.56 95 TYR A C 1
ATOM 742 O O . TYR A 1 95 ? -2.613 9.057 -6.093 1.00 98.56 95 TYR A O 1
ATOM 750 N N . ILE A 1 96 ? -4.065 10.323 -4.955 1.00 98.44 96 ILE A N 1
ATOM 751 C CA . ILE A 1 96 ? -4.556 11.043 -6.143 1.00 98.44 96 ILE A CA 1
ATOM 752 C C . ILE A 1 96 ? -3.419 11.811 -6.839 1.00 98.44 96 ILE A C 1
ATOM 754 O O . ILE A 1 96 ? -3.323 11.807 -8.066 1.00 98.44 96 ILE A O 1
ATOM 758 N N . LYS A 1 97 ? -2.524 12.451 -6.075 1.00 98.56 97 LYS A N 1
ATOM 759 C CA . LYS A 1 97 ? -1.354 13.148 -6.640 1.00 98.56 97 LYS A CA 1
ATOM 760 C C . LYS A 1 97 ? -0.364 12.181 -7.292 1.00 98.56 97 LYS A C 1
ATOM 762 O O . LYS A 1 97 ? 0.194 12.517 -8.332 1.00 98.56 97 LYS A O 1
ATOM 767 N N . GLN A 1 98 ? -0.144 11.007 -6.699 1.00 98.31 98 GLN A N 1
ATOM 768 C CA . GLN A 1 98 ? 0.710 9.960 -7.268 1.00 98.31 98 GLN A CA 1
ATOM 769 C C . GLN A 1 98 ? 0.124 9.423 -8.577 1.00 98.31 98 GLN A C 1
ATOM 771 O O . GLN A 1 98 ? 0.860 9.298 -9.551 1.00 98.31 98 GLN A O 1
ATOM 776 N N . LEU A 1 99 ? -1.195 9.204 -8.630 1.00 97.50 99 LEU A N 1
ATOM 777 C CA . LEU A 1 99 ? -1.892 8.800 -9.852 1.00 97.50 99 LEU A CA 1
ATOM 778 C C . LEU A 1 99 ? -1.706 9.841 -10.968 1.00 97.50 99 LEU A C 1
ATOM 780 O O . LEU A 1 99 ? -1.239 9.510 -12.053 1.00 97.50 99 LEU A O 1
ATOM 784 N N . ALA A 1 100 ? -1.935 11.122 -10.668 1.00 97.12 100 ALA A N 1
ATOM 785 C CA . ALA A 1 100 ? -1.709 12.201 -11.631 1.00 97.12 100 ALA A CA 1
ATOM 786 C C . ALA A 1 100 ? -0.236 12.311 -12.080 1.00 97.12 100 ALA A C 1
ATOM 788 O O . ALA A 1 100 ? 0.049 12.666 -13.226 1.00 97.12 100 ALA A O 1
ATOM 789 N N . ALA A 1 101 ? 0.717 12.022 -11.188 1.00 96.31 101 ALA A N 1
ATOM 790 C CA . ALA A 1 101 ? 2.139 11.998 -11.521 1.00 96.31 101 ALA A CA 1
ATOM 791 C C . ALA A 1 101 ? 2.492 10.836 -12.463 1.00 96.31 101 ALA A C 1
ATOM 793 O O . ALA A 1 101 ? 3.258 11.046 -13.408 1.00 96.31 101 ALA A O 1
ATOM 794 N N . LEU A 1 102 ? 1.913 9.653 -12.239 1.00 96.38 102 LEU A N 1
ATOM 795 C CA . LEU A 1 102 ? 2.062 8.484 -13.105 1.00 96.38 102 LEU A CA 1
ATOM 796 C C . LEU A 1 102 ? 1.504 8.768 -14.507 1.00 96.38 102 LEU A C 1
ATOM 798 O O . LEU A 1 102 ? 2.221 8.607 -15.496 1.00 96.38 102 LEU A O 1
ATOM 802 N N . ASP A 1 103 ? 0.282 9.295 -14.593 1.00 94.88 103 ASP A N 1
ATOM 803 C CA . ASP A 1 103 ? -0.355 9.657 -15.867 1.00 94.88 103 ASP A CA 1
ATOM 804 C C . ASP A 1 103 ? 0.474 10.690 -16.640 1.00 94.88 103 ASP A C 1
ATOM 806 O O . ASP A 1 103 ? 0.709 10.560 -17.845 1.00 94.88 103 ASP A O 1
ATOM 810 N N . LYS A 1 104 ? 0.994 11.706 -15.940 1.00 94.44 104 LYS A N 1
ATOM 811 C CA . LYS A 1 104 ? 1.869 12.722 -16.536 1.00 94.44 104 LYS A CA 1
ATOM 812 C C . LYS A 1 104 ? 3.184 12.126 -17.044 1.00 94.44 104 LYS A C 1
ATOM 814 O O . LYS A 1 104 ? 3.636 12.504 -18.125 1.00 94.44 104 LYS A O 1
ATOM 819 N N . HIS A 1 105 ? 3.813 11.230 -16.282 1.00 92.31 105 HIS A N 1
ATOM 820 C CA . HIS A 1 105 ? 5.038 10.541 -16.700 1.00 92.31 105 HIS A CA 1
ATOM 821 C C . HIS A 1 105 ? 4.806 9.752 -17.996 1.00 92.31 105 HIS A C 1
ATOM 823 O O . HIS A 1 105 ? 5.557 9.913 -18.960 1.00 92.31 105 HIS A O 1
ATOM 829 N N . ARG A 1 106 ? 3.706 8.998 -18.065 1.00 93.00 106 ARG A N 1
ATOM 830 C CA . ARG A 1 106 ? 3.317 8.213 -19.246 1.00 93.00 106 ARG A CA 1
ATOM 831 C C . ARG A 1 106 ? 2.991 9.081 -20.456 1.00 93.00 106 ARG A C 1
ATOM 833 O O . ARG A 1 106 ? 3.487 8.816 -21.550 1.00 93.00 106 ARG A O 1
ATOM 840 N N . GLY A 1 107 ? 2.242 10.166 -20.262 1.00 87.94 107 GLY A N 1
ATOM 841 C CA . GLY A 1 107 ? 1.946 11.131 -21.324 1.00 87.94 107 GLY A CA 1
ATOM 842 C C . GLY A 1 107 ? 3.198 11.822 -21.883 1.00 87.94 107 GLY A C 1
ATOM 843 O O . GLY A 1 107 ? 3.272 12.092 -23.081 1.00 87.94 107 GLY A O 1
ATOM 844 N N . ASN A 1 108 ? 4.212 12.067 -21.046 1.00 75.56 108 ASN A N 1
ATOM 845 C CA . ASN A 1 108 ? 5.504 12.595 -21.495 1.00 75.56 108 ASN A CA 1
ATOM 846 C C . ASN A 1 108 ? 6.320 11.561 -22.279 1.00 75.56 108 ASN A C 1
ATOM 848 O O . ASN A 1 108 ? 6.983 11.931 -23.246 1.00 75.56 108 ASN A O 1
ATOM 852 N N . ASN A 1 109 ? 6.266 10.287 -21.885 1.00 69.94 109 ASN A N 1
ATOM 853 C CA . ASN A 1 109 ? 6.936 9.208 -22.610 1.00 69.94 109 ASN A CA 1
ATOM 854 C C . ASN A 1 109 ? 6.318 9.010 -23.997 1.00 69.94 109 ASN A C 1
ATOM 856 O O . ASN A 1 109 ? 7.057 8.916 -24.969 1.00 69.94 109 ASN A O 1
ATOM 860 N N . HIS A 1 110 ? 4.987 9.064 -24.116 1.00 63.94 110 HIS A N 1
ATOM 861 C CA . HIS A 1 110 ? 4.297 8.938 -25.405 1.00 63.94 110 HIS A CA 1
ATOM 862 C C . HIS A 1 110 ? 4.634 10.062 -26.403 1.00 63.94 110 HIS A C 1
ATOM 864 O O . HIS A 1 110 ? 4.590 9.843 -27.603 1.00 63.94 110 HIS A O 1
ATOM 870 N N . ARG A 1 111 ? 4.998 11.263 -25.927 1.00 61.22 111 ARG A N 1
ATOM 871 C CA . ARG A 1 111 ? 5.403 12.401 -26.782 1.00 61.22 111 ARG A CA 1
ATOM 872 C C . ARG A 1 111 ? 6.874 12.382 -27.208 1.00 61.22 111 ARG A C 1
ATOM 874 O O . ARG A 1 111 ? 7.276 13.231 -27.997 1.00 61.22 111 ARG A O 1
ATOM 881 N N . ARG A 1 112 ? 7.691 11.515 -26.604 1.00 58.03 112 ARG A N 1
ATOM 882 C CA . ARG A 1 112 ? 9.136 11.407 -26.872 1.00 58.03 112 ARG A CA 1
ATOM 883 C C . ARG A 1 112 ? 9.488 10.265 -27.832 1.00 58.03 112 ARG A C 1
ATOM 885 O O . ARG A 1 112 ? 10.660 10.151 -28.183 1.00 58.03 112 ARG A O 1
ATOM 892 N N . VAL A 1 113 ? 8.505 9.445 -28.204 1.00 51.94 113 VAL A N 1
ATOM 893 C CA . VAL A 1 113 ? 8.578 8.428 -29.268 1.00 51.94 113 VAL A CA 1
ATOM 894 C C . VAL A 1 113 ? 8.097 9.059 -30.567 1.00 51.94 113 VAL A C 1
ATOM 896 O O . VAL A 1 113 ? 8.717 8.767 -31.609 1.00 51.94 113 VAL A O 1
#

Organism: NCBI:txid1470563

Secondary structure (DSSP, 8-state):
--HHHHHHHHHHHHHTTS---TT--HHHHHHHHHHHHHHHHHT---HHHHHHHHHHHHHHHHHHHHHHHHHT-TT--HHHHHHHHHHHHHHHHHHHHHHHHHHHHHHHHHT--

Foldseek 3Di:
DDPVVVVVVLLVLLLVLADDDPPQDPVSSVVRSVVLVVQLVVQVQDDDVSNVLSSVLSSLVRLLVVLVVQLPDPPADPVSNVVSNVSSVVSVVVSVVSVVVSVVVVVVVVVVD

Sequence (113 aa):
MNEAAIRTRKINEIGELLWMPEGLDNEGMHVRLVRALDLYESLEPSGGAEGMLATQMVATHYAAQECLRRAALQQQTFEGRKMSLEQAHRLMALYIKQLAALDKHRGNNHRRV